Protein AF-A0A7C5DLN9-F1 (afdb_monomer_lite)

Structure (mmCIF, N/CA/C/O backbone):
data_AF-A0A7C5DLN9-F1
#
_entry.id   AF-A0A7C5DLN9-F1
#
loop_
_atom_site.group_PDB
_atom_site.id
_atom_site.type_symbol
_atom_site.label_atom_id
_atom_site.label_alt_id
_atom_site.label_comp_id
_atom_site.label_asym_id
_atom_site.label_entity_id
_atom_site.label_seq_id
_atom_site.pdbx_PDB_ins_code
_atom_site.Cartn_x
_atom_site.Cartn_y
_atom_site.Cartn_z
_atom_site.occupancy
_atom_site.B_iso_or_equiv
_atom_site.auth_seq_id
_atom_site.auth_comp_id
_atom_site.auth_asym_id
_atom_site.auth_atom_id
_atom_site.pdbx_PDB_model_num
ATOM 1 N N . MET A 1 1 ? 20.215 10.801 -18.720 1.00 33.72 1 MET A N 1
ATOM 2 C CA . MET A 1 1 ? 20.551 9.620 -17.906 1.00 33.72 1 MET A CA 1
ATOM 3 C C . MET A 1 1 ? 19.222 9.221 -17.302 1.00 33.72 1 MET A C 1
ATOM 5 O O . MET A 1 1 ? 18.767 9.939 -16.425 1.00 33.72 1 MET A O 1
ATOM 9 N N . ASN A 1 2 ? 18.517 8.255 -17.901 1.00 45.00 2 ASN A N 1
ATOM 10 C CA . ASN A 1 2 ? 17.306 7.727 -17.269 1.00 45.00 2 ASN A CA 1
ATOM 11 C C . ASN A 1 2 ? 17.794 6.948 -16.057 1.00 45.00 2 ASN A C 1
ATOM 13 O O . ASN A 1 2 ? 18.618 6.052 -16.210 1.00 45.00 2 ASN A O 1
ATOM 17 N N . ILE A 1 3 ? 17.417 7.422 -14.872 1.00 54.06 3 ILE A N 1
ATOM 18 C CA . ILE A 1 3 ? 17.928 6.918 -13.593 1.00 54.06 3 ILE A CA 1
ATOM 19 C C . ILE A 1 3 ? 17.259 5.575 -13.244 1.00 54.06 3 ILE A C 1
ATOM 21 O O . ILE A 1 3 ? 17.829 4.832 -12.459 1.00 54.06 3 ILE A O 1
ATOM 25 N N . PHE A 1 4 ? 16.134 5.239 -13.891 1.00 58.00 4 PHE A N 1
ATOM 26 C CA . PHE A 1 4 ? 15.404 3.982 -13.713 1.00 58.00 4 PHE A CA 1
ATOM 27 C C . PHE A 1 4 ? 15.034 3.347 -15.052 1.00 58.00 4 PHE A C 1
ATOM 29 O O . PHE A 1 4 ? 14.637 4.049 -15.991 1.00 58.00 4 PHE A O 1
ATOM 36 N N . ASP A 1 5 ? 15.139 2.025 -15.118 1.00 74.62 5 ASP A N 1
ATOM 37 C CA . ASP A 1 5 ? 14.473 1.200 -16.116 1.00 74.62 5 ASP A CA 1
ATOM 38 C C . ASP A 1 5 ? 12.978 1.074 -15.781 1.00 74.62 5 ASP A C 1
ATOM 40 O O . ASP A 1 5 ? 12.567 1.071 -14.619 1.00 74.62 5 ASP A O 1
ATOM 44 N N . VAL A 1 6 ? 12.130 0.954 -16.803 1.00 77.06 6 VAL A N 1
ATOM 45 C CA . VAL A 1 6 ? 10.677 0.786 -16.614 1.00 77.06 6 VAL A CA 1
ATOM 46 C C . VAL A 1 6 ? 10.372 -0.481 -15.802 1.00 77.06 6 VAL A C 1
ATOM 48 O O . VAL A 1 6 ? 9.406 -0.516 -15.038 1.00 77.06 6 VAL A O 1
ATOM 51 N N . THR A 1 7 ? 11.223 -1.501 -15.915 1.00 81.44 7 THR A N 1
ATOM 52 C CA . THR A 1 7 ? 11.116 -2.747 -15.154 1.00 81.44 7 THR A CA 1
ATOM 53 C C . THR A 1 7 ? 11.343 -2.522 -13.661 1.00 81.44 7 THR A C 1
ATOM 55 O O . THR A 1 7 ? 10.581 -3.051 -12.854 1.00 81.44 7 THR A O 1
ATOM 58 N N . GLU A 1 8 ? 12.324 -1.692 -13.287 1.00 77.56 8 GLU A N 1
ATOM 59 C CA . GLU A 1 8 ? 12.590 -1.310 -11.890 1.00 77.56 8 GLU A CA 1
ATOM 60 C C . GLU A 1 8 ? 11.370 -0.618 -11.280 1.00 77.56 8 GLU A C 1
ATOM 62 O O . GLU A 1 8 ? 10.898 -0.992 -10.208 1.00 77.56 8 GLU A O 1
ATOM 67 N N . ILE A 1 9 ? 10.801 0.345 -12.011 1.00 81.94 9 ILE A N 1
ATOM 68 C CA . ILE A 1 9 ? 9.623 1.110 -11.584 1.00 81.94 9 ILE A CA 1
ATOM 69 C C . ILE A 1 9 ? 8.437 0.188 -11.292 1.00 81.94 9 ILE A C 1
ATOM 71 O O . ILE A 1 9 ? 7.758 0.338 -10.277 1.00 81.94 9 ILE A O 1
ATOM 75 N N . TYR A 1 10 ? 8.167 -0.784 -12.161 1.00 86.94 10 TYR A N 1
ATOM 76 C CA . TYR A 1 10 ? 7.057 -1.701 -11.924 1.00 86.94 10 TYR A CA 1
ATOM 77 C C . TYR A 1 10 ? 7.363 -2.745 -10.844 1.00 86.94 10 TYR A C 1
ATOM 79 O O . TYR A 1 10 ? 6.445 -3.149 -10.134 1.00 86.94 10 TYR A O 1
ATOM 87 N N . GLN A 1 11 ? 8.621 -3.157 -10.664 1.00 85.06 11 GLN A N 1
ATOM 88 C CA . GLN A 1 11 ? 9.018 -4.018 -9.542 1.00 85.06 11 GLN A CA 1
ATOM 89 C C . GLN A 1 11 ? 8.807 -3.312 -8.197 1.00 85.06 11 GLN A C 1
ATOM 91 O O . GLN A 1 11 ? 8.255 -3.910 -7.275 1.00 85.06 11 GLN A O 1
ATOM 96 N N . PHE A 1 12 ? 9.146 -2.024 -8.107 1.00 82.94 12 PHE A N 1
ATOM 97 C CA . PHE A 1 12 ? 8.823 -1.198 -6.943 1.00 82.94 12 PHE A CA 1
ATOM 98 C C . PHE A 1 12 ? 7.326 -1.083 -6.706 1.00 82.94 12 PHE A C 1
ATOM 100 O O . PHE A 1 12 ? 6.877 -1.249 -5.576 1.00 82.94 12 PHE A O 1
ATOM 107 N N . ALA A 1 13 ? 6.553 -0.840 -7.764 1.00 88.06 13 ALA A N 1
ATOM 108 C CA . ALA A 1 13 ? 5.106 -0.754 -7.655 1.00 88.06 13 ALA A CA 1
ATOM 109 C C . ALA A 1 13 ? 4.504 -2.044 -7.075 1.00 88.06 13 ALA A C 1
ATOM 111 O O . ALA A 1 13 ? 3.704 -1.962 -6.154 1.00 88.06 13 ALA A O 1
ATOM 112 N N . VAL A 1 14 ? 4.949 -3.224 -7.526 1.00 89.94 14 VAL A N 1
ATOM 113 C CA . VAL A 1 14 ? 4.532 -4.510 -6.934 1.00 89.94 14 VAL A CA 1
ATOM 114 C C . VAL A 1 14 ? 4.862 -4.575 -5.441 1.00 89.94 14 VAL A C 1
ATOM 116 O O . VAL A 1 14 ? 4.004 -4.954 -4.650 1.00 89.94 14 VAL A O 1
ATOM 119 N N . GLN A 1 15 ? 6.075 -4.184 -5.040 1.00 86.06 15 GLN A N 1
ATOM 120 C CA . GLN A 1 15 ? 6.477 -4.255 -3.633 1.00 86.06 15 GLN A CA 1
ATOM 121 C C . GLN A 1 15 ? 5.669 -3.305 -2.736 1.00 86.06 15 GLN A C 1
ATOM 123 O O . GLN A 1 15 ? 5.350 -3.666 -1.602 1.00 86.06 15 GLN A O 1
ATOM 128 N N . ILE A 1 16 ? 5.338 -2.111 -3.237 1.00 86.44 16 ILE A N 1
ATOM 129 C CA . ILE A 1 16 ? 4.505 -1.125 -2.536 1.00 86.44 16 ILE A CA 1
ATOM 130 C C . ILE A 1 16 ? 3.113 -1.706 -2.255 1.00 86.44 16 ILE A C 1
ATOM 132 O O . ILE A 1 16 ? 2.651 -1.631 -1.117 1.00 86.44 16 ILE A O 1
ATOM 136 N N . GLU A 1 17 ? 2.489 -2.338 -3.249 1.00 92.31 17 GLU A N 1
ATOM 137 C CA . GLU A 1 17 ? 1.147 -2.924 -3.116 1.00 92.31 17 GLU A CA 1
ATOM 138 C C . GLU A 1 17 ? 1.151 -4.152 -2.183 1.00 92.31 17 GLU A C 1
ATOM 140 O O . GLU A 1 17 ? 0.307 -4.269 -1.297 1.00 92.31 17 GLU A O 1
ATOM 145 N N . GLU A 1 18 ? 2.158 -5.034 -2.267 1.00 90.94 18 GLU A N 1
ATOM 146 C CA . GLU A 1 18 ? 2.307 -6.151 -1.312 1.00 90.94 18 GLU A CA 1
ATOM 147 C C . GLU A 1 18 ? 2.435 -5.660 0.142 1.00 90.94 18 GLU A C 1
ATOM 149 O O . GLU A 1 18 ? 1.954 -6.288 1.092 1.00 90.94 18 GLU A O 1
ATOM 154 N N . ASN A 1 19 ? 3.132 -4.541 0.333 1.00 86.75 19 ASN A N 1
ATOM 155 C CA . ASN A 1 19 ? 3.317 -3.922 1.638 1.00 86.75 19 ASN A CA 1
ATOM 156 C C . ASN A 1 19 ? 2.021 -3.271 2.142 1.00 86.75 19 ASN A C 1
ATOM 158 O O . ASN A 1 19 ? 1.688 -3.410 3.323 1.00 86.75 19 ASN A O 1
ATOM 162 N N . GLY A 1 20 ? 1.270 -2.616 1.254 1.00 89.12 20 GLY A N 1
ATOM 163 C CA . GLY A 1 20 ? -0.056 -2.082 1.548 1.00 89.12 20 GLY A CA 1
ATOM 164 C C . GLY A 1 20 ? -1.057 -3.173 1.926 1.00 89.12 20 GLY A C 1
ATOM 165 O O . GLY A 1 20 ? -1.765 -3.024 2.925 1.00 89.12 20 GLY A O 1
ATOM 166 N N . GLU A 1 21 ? -1.051 -4.315 1.229 1.00 93.75 21 GLU A N 1
ATOM 167 C CA . GLU A 1 21 ? -1.898 -5.458 1.582 1.00 93.75 21 GLU A CA 1
ATOM 168 C C . GLU A 1 21 ? -1.602 -5.919 3.015 1.00 93.75 21 GLU A C 1
ATOM 170 O O . GLU A 1 21 ? -2.505 -5.972 3.856 1.00 93.75 21 GLU A O 1
ATOM 175 N N . LYS A 1 22 ? -0.332 -6.214 3.327 1.00 90.44 22 LYS A N 1
ATOM 176 C CA . LYS A 1 22 ? 0.083 -6.680 4.664 1.00 90.44 22 LYS A CA 1
ATOM 177 C C . LYS A 1 22 ? -0.342 -5.704 5.757 1.00 90.44 22 LYS A C 1
ATOM 179 O O . LYS A 1 22 ? -0.869 -6.129 6.788 1.00 90.44 22 LYS A O 1
ATOM 184 N N . LEU A 1 23 ? -0.149 -4.408 5.518 1.00 88.25 23 LEU A N 1
ATOM 185 C CA . LEU A 1 23 ? -0.573 -3.345 6.420 1.00 88.25 23 LEU A CA 1
ATOM 186 C C . LEU A 1 23 ? -2.083 -3.409 6.684 1.00 88.25 23 LEU A C 1
ATOM 188 O O . LEU A 1 23 ? -2.508 -3.444 7.840 1.00 88.25 23 LEU A O 1
ATOM 192 N N . TYR A 1 24 ? -2.905 -3.432 5.635 1.00 93.50 24 TYR A N 1
ATOM 193 C CA . TYR A 1 24 ? -4.356 -3.416 5.795 1.00 93.50 24 TYR A CA 1
ATOM 194 C C . TYR A 1 24 ? -4.894 -4.702 6.417 1.00 93.50 24 TYR A C 1
ATOM 196 O O . TYR A 1 2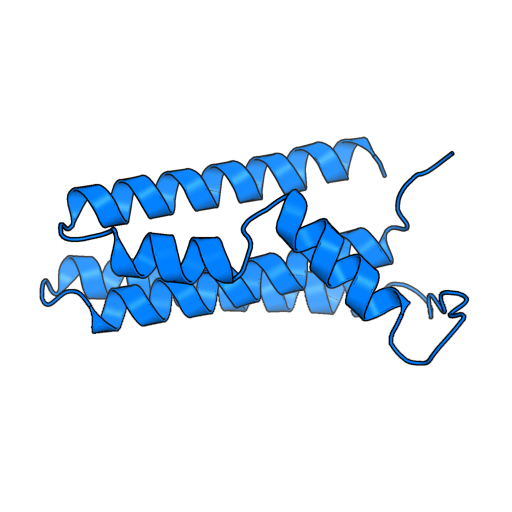4 ? -5.768 -4.632 7.284 1.00 93.50 24 TYR A O 1
ATOM 204 N N . ARG A 1 25 ? -4.310 -5.864 6.102 1.00 94.69 25 ARG A N 1
ATOM 205 C CA . ARG A 1 25 ? -4.612 -7.124 6.803 1.00 94.69 25 ARG A CA 1
ATOM 206 C C . ARG A 1 25 ? -4.298 -7.029 8.296 1.00 94.69 25 ARG A C 1
ATOM 208 O O . ARG A 1 25 ? -5.118 -7.442 9.112 1.00 94.69 25 ARG A O 1
ATOM 215 N N . ALA A 1 26 ? -3.166 -6.433 8.673 1.00 91.12 26 ALA A N 1
ATOM 216 C CA . ALA A 1 26 ? -2.834 -6.221 10.080 1.00 91.12 26 ALA A CA 1
ATOM 217 C C . ALA A 1 26 ? -3.828 -5.275 10.781 1.00 91.12 26 ALA A C 1
ATOM 219 O O . ALA A 1 26 ? -4.198 -5.511 11.932 1.00 91.12 26 ALA A O 1
ATOM 220 N N . MET A 1 27 ? -4.316 -4.238 10.091 1.00 90.50 27 MET A N 1
ATOM 221 C CA . MET A 1 27 ? -5.337 -3.331 10.634 1.00 90.50 27 MET A CA 1
ATOM 222 C C . MET A 1 27 ? -6.699 -4.016 10.819 1.00 90.50 27 MET A C 1
ATOM 224 O O . MET A 1 27 ? -7.380 -3.741 11.809 1.00 90.50 27 MET A O 1
ATOM 228 N N . VAL A 1 28 ? -7.081 -4.944 9.932 1.00 94.50 28 VAL A N 1
ATOM 229 C CA . VAL A 1 28 ? -8.279 -5.783 10.123 1.00 94.50 28 VAL A CA 1
ATOM 230 C C . VAL A 1 28 ? -8.176 -6.583 11.418 1.00 94.50 28 VAL A C 1
ATOM 232 O O . VAL A 1 28 ? -9.130 -6.610 12.186 1.00 94.50 28 VAL A O 1
ATOM 235 N N . GLU A 1 29 ? -7.028 -7.191 11.710 1.00 92.94 29 GLU A N 1
ATOM 236 C CA . GLU A 1 29 ? -6.851 -7.965 12.948 1.00 92.94 29 GLU A CA 1
ATOM 237 C C . GLU A 1 29 ? -6.793 -7.080 14.204 1.00 92.94 29 GLU A C 1
ATOM 239 O O . GLU A 1 29 ? -7.159 -7.516 15.296 1.00 92.94 29 GLU A O 1
ATOM 244 N N . LYS A 1 30 ? -6.359 -5.824 14.061 1.00 90.69 30 LYS A N 1
ATOM 245 C CA . LYS A 1 30 ? -6.138 -4.905 15.182 1.00 90.69 30 LYS A CA 1
ATOM 246 C C . LYS A 1 30 ? -7.408 -4.247 15.730 1.00 90.69 30 LYS A C 1
ATOM 248 O O . LYS A 1 30 ? -7.464 -3.951 16.924 1.00 90.69 30 LYS A O 1
ATOM 253 N N . PHE A 1 31 ? -8.405 -3.978 14.891 1.00 90.00 31 PHE A N 1
ATOM 254 C CA . PHE A 1 31 ? -9.610 -3.238 15.286 1.00 90.00 31 PHE A CA 1
ATOM 255 C C . PHE A 1 31 ? -10.838 -4.138 15.408 1.00 90.00 31 PHE A C 1
ATOM 257 O O . PHE A 1 31 ? -11.056 -5.018 14.589 1.00 90.00 31 PHE A O 1
ATOM 264 N N . ASP A 1 32 ? -11.702 -3.894 16.396 1.00 90.69 32 ASP A N 1
ATOM 265 C CA . ASP A 1 32 ? -12.938 -4.674 16.582 1.00 90.69 32 ASP A CA 1
ATOM 266 C C . ASP A 1 32 ? -14.180 -4.063 15.930 1.00 90.69 32 ASP A C 1
ATOM 268 O O . ASP A 1 32 ? -15.188 -4.754 15.773 1.00 90.69 32 ASP A O 1
ATOM 272 N N . ASP A 1 33 ? -14.120 -2.791 15.527 1.00 91.62 33 ASP A N 1
ATOM 273 C CA . ASP A 1 33 ? -15.243 -2.133 14.862 1.00 91.62 33 ASP A CA 1
ATOM 274 C C . ASP A 1 33 ? -15.520 -2.799 13.495 1.00 91.62 33 ASP A C 1
ATOM 276 O O . ASP A 1 33 ? -14.643 -2.798 12.623 1.00 91.62 33 ASP A O 1
ATOM 280 N N . PRO A 1 34 ? -16.731 -3.350 13.268 1.00 93.88 34 PRO A N 1
ATOM 281 C CA . PRO A 1 34 ? -17.055 -4.052 12.030 1.00 93.88 34 PRO A CA 1
ATOM 282 C C . PRO A 1 34 ? -16.906 -3.203 10.765 1.00 93.88 34 PRO A C 1
ATOM 284 O O . PRO A 1 34 ? -16.513 -3.734 9.732 1.00 93.88 34 PRO A O 1
ATOM 287 N N . LYS A 1 35 ? -17.189 -1.895 10.831 1.00 93.31 35 LYS A N 1
ATOM 288 C CA . LYS A 1 35 ? -17.066 -0.999 9.670 1.00 93.31 35 LYS A CA 1
ATOM 289 C C . LYS A 1 35 ? -15.609 -0.737 9.321 1.00 93.31 35 LYS A C 1
ATOM 291 O O . LYS A 1 35 ? -15.264 -0.615 8.152 1.00 93.31 35 LYS A O 1
ATOM 296 N N . VAL A 1 36 ? -14.758 -0.647 10.339 1.00 91.69 36 VAL A N 1
ATOM 297 C CA . VAL A 1 36 ? -13.314 -0.449 10.167 1.00 91.69 36 VAL A CA 1
ATOM 298 C C . VAL A 1 36 ? -12.679 -1.704 9.576 1.00 91.69 36 VAL A C 1
ATOM 300 O O . VAL A 1 36 ? -11.907 -1.611 8.626 1.00 91.69 36 VAL A O 1
ATOM 303 N N . LYS A 1 37 ? -13.074 -2.882 10.074 1.00 95.56 37 LYS A N 1
ATOM 304 C CA . LYS A 1 37 ? -12.685 -4.178 9.502 1.00 95.56 37 LYS A CA 1
ATOM 305 C C . LYS A 1 37 ? -13.134 -4.328 8.049 1.00 95.56 37 LYS A C 1
ATOM 307 O O . LYS A 1 37 ? -12.346 -4.769 7.222 1.00 95.56 37 LYS A O 1
ATOM 312 N N . GLU A 1 38 ? -14.369 -3.944 7.730 1.00 97.00 38 GLU A N 1
ATOM 313 C CA . GLU A 1 38 ? -14.883 -3.964 6.355 1.00 97.00 38 GLU A CA 1
ATOM 314 C C . GLU A 1 38 ? -14.067 -3.048 5.434 1.00 97.00 38 GLU A C 1
ATOM 316 O O . GLU A 1 38 ? -13.653 -3.482 4.363 1.00 97.00 38 GLU A O 1
ATOM 321 N N . LEU A 1 39 ? -13.773 -1.818 5.870 1.00 96.00 39 LEU A N 1
ATOM 322 C CA . LEU A 1 39 ? -12.981 -0.865 5.094 1.00 96.00 39 LEU A CA 1
ATOM 323 C C . LEU A 1 39 ? -11.556 -1.368 4.833 1.00 96.00 39 LEU A C 1
ATOM 325 O O . LEU A 1 39 ? -11.130 -1.391 3.684 1.00 96.00 39 LEU A O 1
ATOM 329 N N . PHE A 1 40 ? -10.815 -1.770 5.868 1.00 96.06 40 PHE A N 1
ATOM 330 C CA . PHE A 1 40 ? -9.445 -2.256 5.676 1.00 96.06 40 PHE A CA 1
ATOM 331 C C . PHE A 1 40 ? -9.402 -3.599 4.946 1.00 96.06 40 PHE A C 1
ATOM 333 O O . PHE A 1 40 ? -8.475 -3.845 4.183 1.00 96.06 40 PHE A O 1
ATOM 340 N N . GLY A 1 41 ? -10.425 -4.440 5.115 1.00 97.81 41 GLY A N 1
ATOM 341 C CA . GLY A 1 41 ? -10.593 -5.644 4.312 1.00 97.81 41 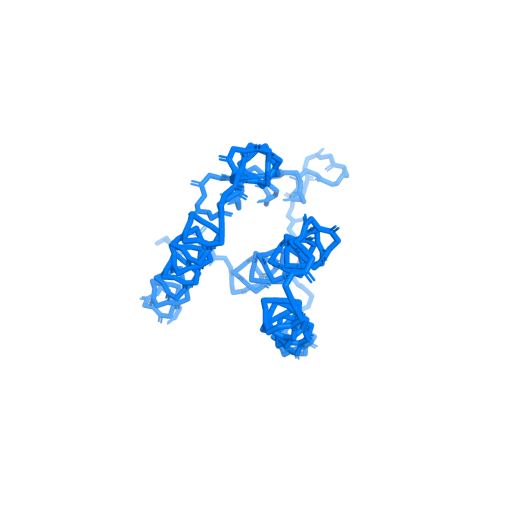GLY A CA 1
ATOM 342 C C . GLY A 1 41 ? -10.753 -5.308 2.833 1.00 97.81 41 GLY A C 1
ATOM 343 O O . GLY A 1 41 ? -10.051 -5.880 2.012 1.00 97.81 41 GLY A O 1
ATOM 344 N N . PHE A 1 42 ? -11.616 -4.343 2.505 1.00 98.06 42 PHE A N 1
ATOM 345 C CA . PHE A 1 42 ? -11.784 -3.848 1.139 1.00 98.06 42 PHE A CA 1
ATOM 346 C C . PHE A 1 42 ? -10.482 -3.272 0.569 1.00 98.06 42 PHE A C 1
ATOM 348 O O . PHE A 1 42 ? -10.086 -3.667 -0.521 1.00 98.06 42 PHE A O 1
ATOM 355 N N . LEU A 1 43 ? -9.790 -2.402 1.313 1.00 96.62 43 LEU A N 1
ATOM 356 C CA . LEU A 1 43 ? -8.523 -1.816 0.863 1.00 96.62 43 LEU A CA 1
ATOM 357 C C . LEU A 1 43 ? -7.459 -2.889 0.605 1.00 96.62 43 LEU A C 1
ATOM 359 O O . LEU A 1 43 ? -6.803 -2.840 -0.423 1.00 96.62 43 LEU A O 1
ATOM 363 N N . ALA A 1 44 ? -7.341 -3.906 1.465 1.00 96.69 44 ALA A N 1
ATOM 364 C CA . ALA A 1 44 ? -6.417 -5.016 1.232 1.00 96.69 44 ALA A CA 1
ATOM 365 C C . ALA A 1 44 ? -6.705 -5.771 -0.080 1.00 96.69 44 ALA A C 1
ATOM 367 O O . ALA A 1 44 ? -5.773 -6.172 -0.768 1.00 96.69 44 ALA A O 1
ATOM 368 N N . GLU A 1 45 ? -7.977 -5.971 -0.445 1.00 98.38 45 GLU A N 1
ATOM 369 C CA . GLU A 1 45 ? -8.320 -6.604 -1.728 1.00 98.38 45 GLU A CA 1
ATOM 370 C C . GLU A 1 45 ? -7.976 -5.711 -2.933 1.00 98.38 45 GLU A C 1
ATOM 372 O O . GLU A 1 45 ? -7.583 -6.231 -3.980 1.00 98.38 45 GLU A O 1
ATOM 377 N N . GLU A 1 46 ? -8.095 -4.386 -2.800 1.00 97.88 46 GLU A N 1
ATOM 378 C CA . GLU A 1 46 ? -7.701 -3.450 -3.862 1.00 97.88 46 GLU A CA 1
ATOM 379 C C . GLU A 1 46 ? -6.183 -3.492 -4.106 1.00 97.88 46 GLU A C 1
ATOM 381 O O . GLU A 1 46 ? -5.766 -3.559 -5.261 1.00 97.88 46 GLU A O 1
ATOM 386 N N . GLU A 1 47 ? -5.359 -3.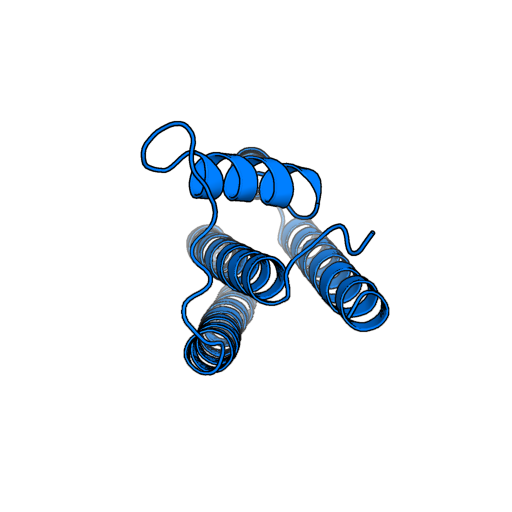578 -3.054 1.00 95.94 47 GLU A N 1
ATOM 387 C CA . GLU A 1 47 ? -3.898 -3.740 -3.188 1.00 95.94 47 GLU A CA 1
ATOM 388 C C . GLU A 1 47 ? -3.534 -5.023 -3.953 1.00 95.94 47 GLU A C 1
ATOM 390 O O . GLU A 1 47 ? -2.698 -5.005 -4.855 1.00 95.94 47 GLU A O 1
ATOM 395 N N . VAL A 1 48 ? -4.223 -6.141 -3.682 1.00 97.88 48 VAL A N 1
ATOM 396 C CA . VAL A 1 48 ? -4.041 -7.397 -4.439 1.00 97.88 48 VAL A CA 1
ATOM 397 C C . VAL A 1 48 ? -4.401 -7.206 -5.917 1.00 97.88 48 VAL A C 1
ATOM 399 O O . VAL A 1 48 ? -3.756 -7.765 -6.815 1.00 97.88 48 VAL A O 1
ATOM 402 N N . HIS A 1 49 ? -5.442 -6.419 -6.208 1.00 97.81 49 HIS A N 1
ATOM 403 C CA . HIS A 1 49 ? -5.796 -6.093 -7.585 1.00 97.81 49 HIS A CA 1
ATOM 404 C C . HIS A 1 49 ? -4.704 -5.259 -8.267 1.00 97.81 49 HIS A C 1
ATOM 406 O O . HIS A 1 49 ? -4.312 -5.584 -9.393 1.00 97.81 49 HIS A O 1
ATOM 412 N N . HIS A 1 50 ? -4.190 -4.229 -7.597 1.00 95.69 50 HIS A N 1
ATOM 413 C CA . HIS A 1 50 ? -3.116 -3.387 -8.115 1.00 95.69 50 HIS A CA 1
ATOM 414 C C . HIS A 1 50 ? -1.817 -4.170 -8.337 1.00 95.69 50 HIS A C 1
ATOM 416 O O . HIS A 1 50 ? -1.238 -4.096 -9.423 1.00 95.69 50 HIS A O 1
ATOM 422 N N . GLU A 1 51 ? -1.399 -4.989 -7.367 1.00 95.25 51 GLU A N 1
ATOM 423 C CA . GLU A 1 51 ? -0.237 -5.876 -7.468 1.00 95.25 51 GLU A CA 1
ATOM 424 C C . GLU A 1 51 ? -0.325 -6.723 -8.743 1.00 95.25 51 GLU A C 1
ATOM 426 O O . GLU A 1 51 ? 0.607 -6.773 -9.552 1.00 95.25 51 GLU A O 1
ATOM 431 N N . LYS A 1 52 ? -1.488 -7.342 -8.975 1.00 96.44 52 LYS A N 1
ATOM 432 C CA . LYS A 1 52 ? -1.737 -8.136 -10.178 1.00 96.44 52 LYS A CA 1
ATOM 433 C C . LYS A 1 52 ? -1.594 -7.304 -11.453 1.00 96.44 52 LYS A C 1
ATOM 435 O O . LYS A 1 52 ? -0.975 -7.776 -12.407 1.00 96.44 52 LYS A O 1
ATOM 440 N N . VAL A 1 53 ? -2.141 -6.089 -11.483 1.00 95.19 53 VAL A N 1
ATOM 441 C CA . VAL A 1 53 ? -2.014 -5.181 -12.633 1.00 95.19 53 VAL A CA 1
ATOM 442 C C . VAL A 1 53 ? -0.542 -4.872 -12.919 1.00 95.19 53 VAL A C 1
ATOM 444 O O . VAL A 1 53 ? -0.111 -5.003 -14.068 1.00 95.19 53 VAL A O 1
ATOM 447 N N . PHE A 1 54 ? 0.257 -4.543 -11.903 1.00 92.19 54 PHE A N 1
ATOM 448 C CA . PHE A 1 54 ? 1.685 -4.271 -12.087 1.00 92.19 54 PHE A CA 1
ATOM 449 C C . PHE A 1 54 ? 2.474 -5.512 -12.514 1.00 92.19 54 PHE A C 1
ATOM 451 O O . PHE A 1 54 ? 3.318 -5.416 -13.406 1.00 92.19 54 PHE A O 1
ATOM 458 N N . ARG A 1 55 ? 2.161 -6.702 -11.985 1.00 92.06 55 ARG A N 1
ATOM 459 C CA . ARG A 1 55 ? 2.763 -7.961 -12.460 1.00 92.06 55 ARG A CA 1
ATOM 460 C C . ARG A 1 55 ? 2.426 -8.261 -13.919 1.00 92.06 55 ARG A C 1
ATOM 462 O O . ARG A 1 55 ? 3.292 -8.705 -14.670 1.00 92.06 55 ARG A O 1
ATOM 469 N N . GLU A 1 56 ? 1.191 -8.004 -14.344 1.00 92.75 56 GLU A N 1
ATOM 470 C CA . GLU A 1 56 ? 0.789 -8.144 -15.747 1.00 92.75 56 GLU A CA 1
ATOM 471 C C . GLU A 1 56 ? 1.486 -7.125 -16.660 1.00 92.75 56 GLU A C 1
ATOM 473 O O . GLU A 1 56 ? 1.728 -7.420 -17.833 1.00 92.75 56 GLU A O 1
ATOM 478 N N . MET A 1 57 ? 1.805 -5.930 -16.154 1.00 89.31 57 MET A N 1
ATOM 479 C CA . MET A 1 57 ? 2.615 -4.941 -16.871 1.00 89.31 57 MET A CA 1
ATOM 480 C C . MET A 1 57 ? 4.080 -5.380 -16.967 1.00 89.31 57 MET A C 1
ATOM 482 O O . MET A 1 57 ? 4.636 -5.341 -18.063 1.00 89.31 57 MET A O 1
ATOM 486 N N . LEU A 1 58 ? 4.670 -5.876 -15.874 1.00 86.81 58 LEU A N 1
ATOM 487 C CA . LEU A 1 58 ? 6.025 -6.442 -15.850 1.00 86.81 58 LEU A CA 1
ATOM 488 C C . LEU A 1 58 ? 6.193 -7.579 -16.850 1.00 86.81 58 LEU A C 1
ATOM 490 O O . LEU A 1 58 ? 7.152 -7.586 -17.609 1.00 86.81 58 LEU A O 1
ATOM 494 N N . ALA A 1 59 ? 5.233 -8.504 -16.907 1.00 86.31 59 ALA A N 1
ATOM 495 C CA . ALA A 1 59 ? 5.287 -9.650 -17.813 1.00 86.31 59 ALA A CA 1
ATOM 496 C C . ALA A 1 59 ? 5.294 -9.269 -19.309 1.00 86.31 59 ALA A C 1
ATOM 498 O O . ALA A 1 59 ? 5.556 -10.123 -20.156 1.00 86.31 59 ALA A O 1
ATOM 499 N N . LYS A 1 60 ? 4.960 -8.016 -19.652 1.00 85.75 60 LYS A N 1
ATOM 500 C CA . LYS A 1 60 ? 4.998 -7.491 -21.027 1.00 85.75 60 LYS A CA 1
ATOM 501 C C . LYS A 1 60 ? 6.326 -6.816 -21.374 1.00 85.75 60 LYS A C 1
ATOM 503 O O . LYS A 1 60 ? 6.538 -6.524 -22.550 1.00 85.75 60 LYS A O 1
ATOM 508 N N . LEU A 1 61 ? 7.172 -6.533 -20.387 1.00 79.31 61 LEU A N 1
ATOM 509 C CA . LEU A 1 61 ? 8.515 -6.009 -20.604 1.00 79.31 61 LEU A CA 1
ATOM 510 C C . LEU A 1 61 ? 9.447 -7.193 -20.921 1.00 79.31 61 LEU A C 1
ATOM 512 O O . LEU A 1 61 ? 9.346 -8.245 -20.293 1.00 79.31 61 LEU A O 1
ATOM 516 N N . GLU A 1 62 ? 10.291 -7.064 -21.953 1.00 60.69 62 GLU A N 1
ATOM 517 C CA . GLU A 1 62 ? 11.302 -8.083 -22.293 1.00 60.69 62 GLU A CA 1
ATOM 518 C C . GLU A 1 62 ? 12.299 -8.272 -21.134 1.00 60.69 62 GLU A C 1
ATOM 520 O O . GLU A 1 62 ? 12.441 -7.367 -20.316 1.00 60.69 62 GLU A O 1
ATOM 525 N N . ASP A 1 63 ? 12.985 -9.427 -21.079 1.00 60.75 63 ASP A N 1
ATOM 526 C CA . ASP A 1 63 ? 13.943 -9.812 -20.023 1.00 60.75 63 ASP A CA 1
ATOM 527 C C . ASP A 1 63 ? 14.966 -8.697 -19.732 1.00 60.75 63 ASP A C 1
ATOM 529 O O . ASP A 1 63 ? 16.044 -8.617 -20.331 1.00 60.75 63 ASP A O 1
ATOM 533 N N . TYR A 1 64 ? 14.636 -7.836 -18.772 1.00 60.62 64 TYR A N 1
ATOM 534 C CA . TYR A 1 64 ? 15.578 -6.916 -18.169 1.00 60.62 64 TYR A CA 1
ATOM 535 C C . TYR A 1 64 ? 16.486 -7.739 -17.263 1.00 60.62 64 TYR A C 1
ATOM 537 O O . TYR A 1 64 ? 16.069 -8.232 -16.215 1.00 60.62 64 TYR A O 1
ATOM 545 N N . ASN A 1 65 ? 17.727 -7.931 -17.706 1.00 61.06 65 ASN A N 1
ATOM 546 C CA . ASN A 1 65 ? 18.734 -8.661 -16.953 1.00 61.06 65 ASN A CA 1
ATOM 547 C C . ASN A 1 65 ? 19.770 -7.660 -16.419 1.00 61.06 65 ASN A C 1
ATOM 549 O O . ASN A 1 65 ? 20.713 -7.316 -17.146 1.00 61.06 65 ASN A O 1
ATOM 553 N N . PRO A 1 66 ? 19.589 -7.144 -15.191 1.00 63.31 66 PRO A N 1
ATOM 554 C CA . PRO A 1 66 ? 20.536 -6.216 -14.597 1.00 63.31 66 PRO A CA 1
ATOM 555 C C . PRO A 1 66 ? 21.893 -6.903 -14.440 1.00 63.31 66 PRO A C 1
ATOM 557 O O . PRO A 1 66 ? 21.984 -8.093 -14.131 1.00 63.31 66 PRO A O 1
ATOM 560 N N . GLN A 1 67 ? 22.976 -6.162 -14.679 1.00 63.78 67 GLN A N 1
ATOM 561 C CA . GLN A 1 67 ? 24.304 -6.666 -14.344 1.00 63.78 67 GLN A CA 1
ATOM 562 C C . GLN A 1 67 ? 24.472 -6.645 -12.828 1.00 63.78 67 GLN A C 1
ATOM 564 O O . GLN A 1 67 ? 24.609 -5.577 -12.240 1.00 63.78 67 GLN A O 1
ATOM 569 N N . GLU A 1 68 ? 24.491 -7.828 -12.224 1.00 69.81 68 GLU A N 1
ATOM 570 C CA . GLU A 1 68 ? 24.780 -8.005 -10.805 1.00 69.81 68 GLU A CA 1
ATOM 571 C C . GLU A 1 68 ? 26.256 -8.368 -10.574 1.00 69.81 68 GLU A C 1
ATOM 573 O O . GLU A 1 68 ? 26.853 -9.172 -11.296 1.00 69.81 68 GLU A O 1
ATOM 578 N N . SER A 1 69 ? 26.839 -7.805 -9.521 1.00 73.56 69 SER A N 1
ATOM 579 C CA . SER A 1 69 ? 28.161 -8.136 -8.981 1.00 73.56 69 SER A CA 1
ATOM 580 C C . SER A 1 69 ? 28.106 -9.361 -8.062 1.00 73.56 69 SER A C 1
ATOM 582 O O . SER A 1 69 ? 29.110 -10.060 -7.902 1.00 73.56 69 SER A O 1
ATOM 584 N N . TYR A 1 70 ? 26.942 -9.634 -7.465 1.00 70.94 70 TYR A N 1
ATOM 585 C CA . TYR A 1 70 ? 26.630 -10.841 -6.698 1.00 70.94 70 TYR A CA 1
ATOM 586 C C . TYR A 1 70 ? 25.142 -11.208 -6.844 1.00 70.94 70 TYR A C 1
ATOM 588 O O . TYR A 1 70 ? 24.331 -10.311 -7.054 1.00 70.94 70 TYR A O 1
ATOM 596 N N . PRO A 1 71 ? 24.760 -12.497 -6.727 1.00 68.19 71 PRO A N 1
ATOM 597 C CA . PRO A 1 71 ? 23.371 -12.917 -6.915 1.00 68.19 71 PRO A CA 1
ATOM 598 C C . PRO A 1 71 ? 22.417 -12.186 -5.967 1.00 68.19 71 PRO A C 1
ATOM 600 O O . PRO A 1 71 ? 22.581 -12.293 -4.751 1.00 68.19 71 PRO A O 1
ATOM 603 N N . GLY A 1 72 ? 21.423 -11.492 -6.522 1.00 69.56 72 GLY A N 1
ATOM 604 C CA . GLY A 1 72 ? 20.419 -10.751 -5.756 1.00 69.56 72 GLY A CA 1
ATOM 605 C C . GLY A 1 72 ? 20.804 -9.314 -5.394 1.00 69.56 72 GLY A C 1
ATOM 606 O O . GLY A 1 72 ? 19.991 -8.634 -4.778 1.00 69.56 72 GLY A O 1
ATOM 607 N N . GLU A 1 73 ? 21.984 -8.821 -5.799 1.00 73.44 73 GLU A N 1
ATOM 608 C CA . GLU A 1 73 ? 22.412 -7.428 -5.567 1.00 73.44 73 GLU A CA 1
ATOM 609 C C . GLU A 1 73 ? 21.381 -6.418 -6.056 1.00 73.44 73 GLU A C 1
ATOM 611 O O . GLU A 1 73 ? 21.113 -5.414 -5.396 1.00 73.44 7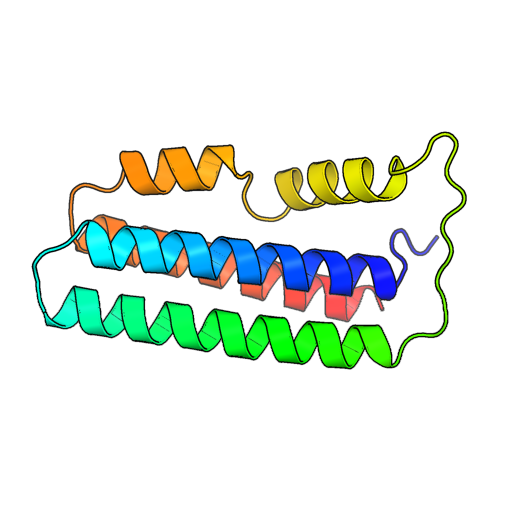3 GLU A O 1
ATOM 616 N N . TYR A 1 74 ? 20.811 -6.677 -7.228 1.00 65.00 74 TYR A N 1
ATOM 617 C CA . TYR A 1 74 ? 19.844 -5.773 -7.809 1.00 65.00 74 TYR A CA 1
ATOM 618 C C . TYR A 1 74 ? 18.543 -5.792 -7.006 1.00 65.00 74 TYR A C 1
ATOM 620 O O . TYR A 1 74 ? 17.991 -4.736 -6.725 1.00 65.00 74 TYR A O 1
ATOM 628 N N . PHE A 1 75 ? 18.099 -6.963 -6.543 1.00 64.62 75 PHE A N 1
ATOM 629 C CA . PHE A 1 75 ? 16.929 -7.063 -5.671 1.00 64.62 75 PHE A CA 1
ATOM 630 C C . PHE A 1 75 ? 17.154 -6.363 -4.321 1.00 64.62 75 PHE A C 1
ATOM 632 O O . PHE A 1 75 ? 16.266 -5.654 -3.855 1.00 64.62 75 PHE A O 1
ATOM 639 N N . ASP A 1 76 ? 18.346 -6.482 -3.731 1.00 68.69 76 ASP A N 1
ATOM 640 C CA . ASP A 1 76 ? 18.716 -5.784 -2.492 1.00 68.69 76 ASP A CA 1
ATOM 641 C C . ASP A 1 76 ? 18.776 -4.258 -2.689 1.00 68.69 76 ASP A C 1
ATOM 643 O O . ASP A 1 76 ? 18.307 -3.497 -1.839 1.00 68.69 76 ASP A O 1
ATOM 647 N N . TYR A 1 77 ? 19.308 -3.792 -3.826 1.00 67.19 77 TYR A N 1
ATOM 648 C CA . TYR A 1 77 ? 19.272 -2.379 -4.219 1.00 67.19 77 TYR A CA 1
ATOM 649 C C . TYR A 1 77 ? 17.837 -1.880 -4.369 1.00 67.19 77 TYR A C 1
ATOM 651 O O . TYR A 1 77 ? 17.502 -0.821 -3.831 1.00 67.19 77 TYR A O 1
ATOM 659 N N . LEU A 1 78 ? 16.993 -2.644 -5.068 1.00 62.47 78 LEU A N 1
ATOM 660 C CA . LEU A 1 78 ? 15.593 -2.298 -5.228 1.00 62.47 78 LEU A CA 1
ATOM 661 C C . LEU A 1 78 ? 14.914 -2.199 -3.861 1.00 62.47 78 LEU A C 1
ATOM 663 O O . LEU A 1 78 ? 14.304 -1.182 -3.538 1.00 62.47 78 LEU A O 1
ATOM 667 N N . HIS A 1 79 ? 15.076 -3.214 -3.022 1.00 62.47 79 HIS A N 1
ATOM 668 C CA . HIS A 1 79 ? 14.512 -3.213 -1.683 1.00 62.47 79 HIS A CA 1
ATOM 669 C C . HIS A 1 79 ? 14.929 -1.949 -0.913 1.00 62.47 79 HIS A C 1
ATOM 671 O O . HIS A 1 79 ? 14.071 -1.200 -0.457 1.00 62.47 79 HIS A O 1
ATOM 677 N N . ALA A 1 80 ? 16.227 -1.624 -0.886 1.00 65.12 80 ALA A N 1
ATOM 678 C CA . ALA A 1 80 ? 16.753 -0.442 -0.201 1.00 65.12 80 ALA A CA 1
ATOM 679 C C . ALA A 1 80 ? 16.299 0.904 -0.806 1.00 65.12 80 ALA A C 1
ATOM 681 O O . ALA A 1 80 ? 16.249 1.922 -0.106 1.00 65.12 80 ALA A O 1
ATOM 682 N N . TYR A 1 81 ? 16.009 0.956 -2.108 1.00 64.62 81 TYR A N 1
ATOM 683 C CA . TYR A 1 81 ? 15.520 2.164 -2.773 1.00 64.62 81 TYR A CA 1
ATOM 684 C C . TYR A 1 81 ? 14.018 2.370 -2.556 1.00 64.62 81 TYR A C 1
ATOM 686 O O . TYR A 1 81 ? 13.607 3.480 -2.210 1.00 64.62 81 TYR A O 1
ATOM 694 N N . ALA A 1 82 ? 13.219 1.306 -2.682 1.00 56.41 82 ALA A N 1
ATOM 695 C CA . ALA A 1 82 ? 11.798 1.301 -2.334 1.00 56.41 82 ALA A CA 1
ATOM 696 C C . ALA A 1 82 ? 11.598 1.722 -0.874 1.00 56.41 82 ALA A C 1
ATOM 698 O O . ALA A 1 82 ? 10.846 2.655 -0.600 1.00 56.41 82 ALA A O 1
ATOM 699 N N . ASP A 1 83 ? 12.394 1.137 0.022 1.00 58.84 83 ASP A N 1
ATOM 700 C CA . ASP A 1 83 ? 12.468 1.473 1.443 1.00 58.84 83 ASP A CA 1
ATOM 701 C C . ASP A 1 83 ? 12.694 2.981 1.692 1.00 58.84 83 ASP A C 1
ATOM 703 O O . ASP A 1 83 ? 12.178 3.546 2.658 1.00 58.84 83 ASP A O 1
ATOM 707 N N . ASN A 1 84 ? 13.430 3.671 0.811 1.00 59.41 84 ASN A N 1
ATOM 708 C CA . ASN A 1 84 ? 13.704 5.107 0.932 1.00 59.41 84 ASN A CA 1
ATOM 709 C C . ASN A 1 84 ? 12.655 6.022 0.275 1.00 59.41 84 ASN A C 1
ATOM 711 O O . ASN A 1 84 ? 12.574 7.193 0.656 1.00 59.41 84 ASN A O 1
ATOM 715 N N . LEU A 1 85 ? 11.877 5.539 -0.699 1.00 54.22 85 LEU A N 1
ATOM 716 C CA . LEU A 1 85 ? 10.905 6.353 -1.445 1.00 54.22 85 LEU A CA 1
ATOM 717 C C . LEU A 1 85 ? 9.472 6.200 -0.971 1.00 54.22 85 LEU A C 1
ATOM 719 O O . LEU A 1 85 ? 8.754 7.195 -0.921 1.00 54.22 85 LEU A O 1
ATOM 723 N N . VAL A 1 86 ? 9.065 4.983 -0.621 1.00 55.78 86 VAL A N 1
ATOM 724 C CA . VAL A 1 86 ? 7.704 4.668 -0.187 1.00 55.78 86 VAL A CA 1
ATOM 725 C C . VAL A 1 86 ? 7.797 3.552 0.849 1.00 55.78 86 VAL A C 1
ATOM 727 O O . VAL A 1 86 ? 7.863 2.384 0.498 1.00 55.78 86 VAL A O 1
ATOM 730 N N . PHE A 1 87 ? 7.780 3.941 2.128 1.00 54.66 87 PHE A N 1
ATOM 731 C CA . PHE A 1 87 ? 7.623 3.053 3.288 1.00 54.66 87 PHE A CA 1
ATOM 732 C C . PHE A 1 87 ? 8.636 1.893 3.424 1.00 54.66 87 PHE A C 1
ATOM 734 O O . PHE A 1 87 ? 8.503 0.845 2.803 1.00 54.66 87 PHE A O 1
ATOM 741 N N . THR A 1 88 ? 9.567 2.016 4.379 1.00 56.56 88 THR A N 1
ATOM 742 C CA . THR A 1 88 ? 10.295 0.857 4.923 1.00 56.56 88 THR A CA 1
ATOM 743 C C . THR A 1 88 ? 9.330 -0.140 5.571 1.00 56.56 88 THR A C 1
ATOM 745 O O . THR A 1 88 ? 8.337 0.263 6.185 1.00 56.56 88 THR A O 1
ATOM 748 N N . ILE A 1 89 ? 9.675 -1.433 5.554 1.00 52.97 89 ILE A N 1
ATOM 749 C CA . ILE A 1 89 ? 9.043 -2.451 6.422 1.00 52.97 89 ILE A CA 1
ATOM 750 C C . ILE A 1 89 ? 9.042 -1.982 7.891 1.00 52.97 89 ILE A C 1
ATOM 752 O O . ILE A 1 89 ? 8.037 -2.118 8.586 1.00 52.97 89 ILE A O 1
ATOM 756 N N . ASP A 1 90 ? 10.109 -1.307 8.329 1.00 53.44 90 ASP A N 1
ATOM 757 C CA . ASP A 1 90 ? 10.199 -0.712 9.667 1.00 53.44 90 ASP A CA 1
ATOM 758 C C . ASP A 1 90 ? 9.105 0.342 9.929 1.00 53.44 90 ASP A C 1
ATOM 760 O O . ASP A 1 90 ? 8.534 0.380 11.015 1.00 53.44 90 ASP A O 1
ATOM 764 N N . LYS A 1 91 ? 8.741 1.166 8.936 1.00 62.75 91 LYS A N 1
ATOM 765 C CA . LYS A 1 91 ? 7.642 2.143 9.051 1.00 62.75 91 LYS A CA 1
ATOM 766 C C . LYS A 1 91 ? 6.265 1.492 9.024 1.00 62.75 91 LYS A C 1
ATOM 768 O O . LYS A 1 91 ? 5.320 2.081 9.547 1.00 62.75 91 LYS A O 1
ATOM 773 N N . ILE A 1 92 ? 6.131 0.314 8.418 1.00 65.06 92 ILE A N 1
ATOM 774 C CA . ILE A 1 92 ? 4.895 -0.475 8.472 1.00 65.06 92 ILE A CA 1
ATOM 775 C C . ILE A 1 92 ? 4.715 -1.008 9.886 1.00 65.06 92 ILE A C 1
ATOM 777 O O . ILE A 1 92 ? 3.663 -0.788 10.475 1.00 65.06 92 ILE A O 1
ATOM 781 N N . ASP A 1 93 ? 5.746 -1.615 10.472 1.00 68.81 93 ASP A N 1
ATOM 782 C CA . ASP A 1 93 ? 5.680 -2.111 11.847 1.00 68.81 93 ASP A CA 1
ATOM 783 C C . ASP A 1 93 ? 5.530 -0.969 12.863 1.00 68.81 93 ASP A C 1
ATOM 785 O O . ASP A 1 93 ? 4.726 -1.070 13.791 1.00 68.81 93 ASP A O 1
ATOM 789 N N . GLU A 1 94 ? 6.235 0.151 12.693 1.00 71.56 94 GLU A N 1
ATOM 790 C CA . GLU A 1 94 ? 6.045 1.352 13.517 1.00 71.56 94 GLU A CA 1
ATOM 791 C C . GLU A 1 94 ? 4.653 1.964 13.330 1.00 71.56 94 GLU A C 1
ATOM 793 O O . GLU A 1 94 ? 4.014 2.344 14.310 1.00 71.56 94 GLU A O 1
ATOM 798 N N . GLY A 1 95 ? 4.154 2.025 12.094 1.00 68.50 95 GLY A N 1
ATOM 799 C CA . GLY A 1 95 ? 2.825 2.529 11.762 1.00 68.50 95 GLY A CA 1
ATOM 800 C C . GLY A 1 95 ? 1.715 1.660 12.343 1.00 68.50 95 GLY A C 1
ATOM 801 O O . GLY A 1 95 ? 0.803 2.166 12.993 1.00 68.50 95 GLY A O 1
ATOM 802 N N . ILE A 1 96 ? 1.830 0.339 12.206 1.00 73.62 96 ILE A N 1
ATOM 803 C CA . ILE A 1 96 ? 0.920 -0.621 12.828 1.00 73.62 96 ILE A CA 1
ATOM 804 C C . ILE A 1 96 ? 0.987 -0.464 14.339 1.00 73.62 96 ILE A C 1
ATOM 806 O O . ILE A 1 96 ? -0.059 -0.330 14.962 1.00 73.62 96 ILE A O 1
ATOM 810 N N . ASN A 1 97 ? 2.171 -0.455 14.953 1.00 79.75 97 ASN A N 1
ATOM 811 C CA . ASN A 1 97 ? 2.303 -0.406 16.410 1.00 79.75 97 ASN A CA 1
ATOM 812 C C . ASN A 1 97 ? 1.873 0.939 17.016 1.00 79.75 97 ASN A C 1
ATOM 814 O O . ASN A 1 97 ? 1.281 0.939 18.097 1.00 79.75 97 ASN A O 1
ATOM 818 N N . GLY A 1 98 ? 2.125 2.053 16.326 1.00 79.25 98 GLY A N 1
ATOM 819 C CA . GLY A 1 98 ? 1.825 3.415 16.775 1.00 79.25 98 GLY A CA 1
ATOM 820 C C . GLY A 1 98 ? 0.376 3.861 16.568 1.00 79.25 98 GLY A C 1
ATOM 821 O O . GLY A 1 98 ? -0.042 4.861 17.143 1.00 79.25 98 GLY A O 1
ATOM 822 N N . VAL A 1 99 ? -0.406 3.127 15.777 1.00 83.56 99 VAL A N 1
ATOM 823 C CA . VAL A 1 99 ? -1.841 3.369 15.605 1.00 83.56 99 VAL A CA 1
ATOM 824 C C . VAL A 1 99 ? -2.608 2.741 16.771 1.00 83.56 99 VAL A C 1
ATOM 826 O O . VAL A 1 99 ? -2.570 1.528 16.968 1.00 83.56 99 VAL A O 1
ATOM 829 N N . HIS A 1 100 ? -3.328 3.533 17.561 1.00 85.00 100 HIS A N 1
ATOM 830 C CA . HIS A 1 100 ? -4.095 3.046 18.717 1.00 85.00 100 HIS A CA 1
ATOM 831 C C . HIS A 1 100 ? -5.596 3.291 18.579 1.00 85.00 100 HIS A C 1
ATOM 833 O O . HIS A 1 100 ? -6.401 2.623 19.229 1.00 85.00 100 HIS A O 1
ATOM 839 N N . THR A 1 101 ? -5.973 4.232 17.722 1.00 89.88 101 THR A N 1
ATOM 840 C CA . THR A 1 101 ? -7.359 4.615 17.469 1.00 89.88 101 THR A CA 1
ATOM 841 C C . THR A 1 101 ? -7.723 4.445 16.000 1.00 89.88 101 THR A C 1
ATOM 843 O O . THR A 1 101 ? -6.863 4.395 15.121 1.00 89.88 101 THR A O 1
ATOM 846 N N . VAL A 1 102 ? -9.026 4.365 15.729 1.00 88.12 102 VAL A N 1
ATOM 847 C CA . VAL A 1 102 ? -9.546 4.287 14.358 1.00 88.12 102 VAL A CA 1
ATOM 848 C C . VAL A 1 102 ? -9.154 5.528 13.554 1.00 88.12 102 VAL A C 1
ATOM 850 O O . VAL A 1 102 ? -8.737 5.397 12.409 1.00 88.12 102 VAL A O 1
ATOM 853 N N . ASP A 1 103 ? -9.228 6.719 14.154 1.00 90.56 103 ASP A N 1
ATOM 854 C CA . ASP A 1 103 ? -8.877 7.973 13.477 1.00 90.56 103 ASP A CA 1
ATOM 855 C C . ASP A 1 103 ? -7.400 7.998 13.057 1.00 90.56 103 ASP A C 1
ATOM 857 O O . ASP A 1 103 ? -7.085 8.366 11.926 1.00 90.56 103 ASP A O 1
ATOM 861 N N . GLU A 1 104 ? -6.496 7.534 13.925 1.00 89.81 104 GLU A N 1
ATOM 862 C CA . GLU A 1 104 ? -5.072 7.388 13.596 1.00 89.81 104 GLU A CA 1
ATOM 863 C C . GLU A 1 104 ? -4.853 6.378 12.465 1.00 89.81 104 GLU A C 1
ATOM 865 O O . GLU A 1 104 ? -4.061 6.641 11.562 1.00 89.81 104 GLU A O 1
ATOM 870 N N . ALA A 1 105 ? -5.578 5.255 12.472 1.00 88.31 105 ALA A N 1
ATOM 871 C CA . ALA A 1 105 ? -5.489 4.243 11.420 1.00 88.31 105 ALA A CA 1
ATOM 872 C C . ALA A 1 105 ? -5.924 4.795 10.059 1.00 88.31 105 ALA A C 1
ATOM 874 O O . ALA A 1 105 ? -5.263 4.568 9.047 1.00 88.31 105 ALA A O 1
ATOM 875 N N . LEU A 1 106 ? -7.028 5.544 10.037 1.00 89.56 106 LEU A N 1
ATOM 876 C CA . LEU A 1 106 ? -7.541 6.182 8.828 1.00 89.56 106 LEU A CA 1
ATOM 877 C C . LEU A 1 106 ? -6.579 7.251 8.317 1.00 89.56 106 LEU A C 1
ATOM 879 O O . LEU A 1 106 ? -6.310 7.316 7.121 1.00 89.56 106 LEU A O 1
ATOM 883 N N . GLN A 1 107 ? -6.034 8.076 9.210 1.00 89.38 107 GLN A N 1
ATOM 884 C CA . GLN A 1 107 ? -5.092 9.118 8.821 1.00 89.38 107 GLN A CA 1
ATOM 885 C C . GLN A 1 107 ? -3.774 8.535 8.303 1.00 89.38 107 GLN A C 1
ATOM 887 O O . GLN A 1 107 ? -3.223 9.044 7.326 1.00 89.38 107 GLN A O 1
ATOM 892 N N . PHE A 1 108 ? -3.312 7.438 8.903 1.00 86.12 108 PHE A N 1
ATOM 893 C CA . PHE A 1 108 ? -2.170 6.677 8.413 1.00 86.12 108 PHE A CA 1
ATOM 894 C C . PHE A 1 108 ? -2.435 6.100 7.017 1.00 86.12 108 PHE A C 1
ATOM 896 O O . PHE A 1 108 ? -1.629 6.300 6.111 1.00 86.12 108 PHE A O 1
ATOM 903 N N . ALA A 1 109 ? -3.591 5.458 6.817 1.00 88.62 109 ALA A N 1
ATOM 904 C CA . ALA A 1 109 ? -3.984 4.905 5.524 1.00 88.62 109 ALA A CA 1
ATOM 905 C C . ALA A 1 109 ? -4.051 5.982 4.432 1.00 88.62 109 ALA A C 1
ATOM 907 O O . ALA A 1 109 ? -3.489 5.791 3.362 1.00 88.62 109 ALA A O 1
ATOM 908 N N . ILE A 1 110 ? -4.658 7.140 4.716 1.00 90.25 110 ILE A N 1
ATOM 909 C CA . ILE A 1 110 ? -4.710 8.275 3.780 1.00 90.25 110 ILE A CA 1
ATOM 910 C C . ILE A 1 110 ? -3.302 8.757 3.410 1.00 90.25 110 ILE A C 1
ATOM 912 O O . ILE A 1 110 ? -3.050 9.055 2.245 1.00 90.25 110 ILE A O 1
ATOM 916 N N . GLY A 1 111 ? -2.394 8.844 4.387 1.00 86.69 111 GLY A N 1
ATOM 917 C CA . GLY A 1 111 ? -1.001 9.215 4.139 1.00 86.69 111 GLY A CA 1
ATOM 918 C C . GLY A 1 111 ? -0.307 8.227 3.200 1.00 86.69 111 GLY A C 1
ATOM 919 O O . GLY A 1 111 ? 0.258 8.645 2.194 1.00 86.69 111 GLY A O 1
ATOM 920 N N . LYS A 1 112 ? -0.436 6.923 3.476 1.00 85.31 112 LYS A N 1
ATOM 921 C CA . LYS A 1 112 ? 0.126 5.854 2.637 1.00 85.31 112 LYS A CA 1
ATOM 922 C C . LYS A 1 112 ? -0.406 5.902 1.205 1.00 85.31 112 LYS A C 1
ATOM 924 O O . LYS A 1 112 ? 0.375 5.814 0.258 1.00 85.31 112 LYS A O 1
ATOM 929 N N . GLU A 1 113 ? -1.715 6.067 1.039 1.00 90.12 113 GLU A N 1
ATOM 930 C CA . GLU A 1 113 ? -2.332 6.155 -0.287 1.00 90.12 113 GLU A CA 1
ATOM 931 C C . GLU A 1 113 ? -1.844 7.386 -1.054 1.00 90.12 113 GLU A C 1
ATOM 933 O O . GLU A 1 113 ? -1.526 7.307 -2.240 1.00 90.12 113 GLU A O 1
ATOM 938 N N . LEU A 1 114 ? -1.715 8.530 -0.376 1.00 88.88 114 LEU A N 1
ATOM 939 C CA . LEU A 1 114 ? -1.203 9.747 -0.997 1.00 88.88 114 LEU A CA 1
ATOM 940 C C . LEU A 1 114 ? 0.260 9.599 -1.440 1.00 88.88 114 LEU A C 1
ATOM 942 O O . LEU A 1 114 ? 0.595 10.026 -2.546 1.00 88.88 114 LEU A O 1
ATOM 946 N N . ASP A 1 115 ? 1.107 8.986 -0.613 1.00 83.44 115 ASP A N 1
ATOM 947 C CA . ASP A 1 115 ? 2.515 8.733 -0.941 1.00 83.44 115 ASP A CA 1
ATOM 948 C C . ASP A 1 115 ? 2.640 7.789 -2.148 1.00 83.44 115 ASP A C 1
ATOM 950 O O . ASP A 1 115 ? 3.431 8.032 -3.062 1.00 83.44 115 ASP A O 1
ATOM 954 N N . THR A 1 116 ? 1.791 6.760 -2.199 1.00 86.12 116 THR A N 1
ATOM 955 C CA . THR A 1 116 ? 1.718 5.788 -3.299 1.00 86.12 116 THR A CA 1
ATOM 956 C C . THR A 1 116 ? 1.261 6.453 -4.608 1.00 86.12 116 THR A C 1
ATOM 958 O O . THR A 1 116 ? 1.891 6.292 -5.656 1.00 86.12 116 THR A O 1
ATOM 961 N N . ILE A 1 117 ? 0.231 7.307 -4.552 1.00 87.25 117 ILE A N 1
ATOM 962 C CA . ILE A 1 117 ? -0.224 8.111 -5.699 1.00 87.25 117 ILE A CA 1
ATOM 963 C C . ILE A 1 117 ? 0.879 9.055 -6.188 1.00 87.25 117 ILE A C 1
ATOM 965 O O . ILE A 1 117 ? 1.084 9.179 -7.399 1.00 87.25 117 ILE A O 1
ATOM 969 N N . LEU A 1 118 ? 1.576 9.736 -5.272 1.00 82.00 118 LEU A N 1
ATOM 970 C CA . LEU A 1 118 ? 2.672 10.637 -5.622 1.00 82.00 118 LEU A CA 1
ATOM 971 C C . LEU A 1 118 ? 3.794 9.868 -6.323 1.00 82.00 118 LEU A C 1
ATOM 973 O O . LEU A 1 118 ? 4.255 10.308 -7.3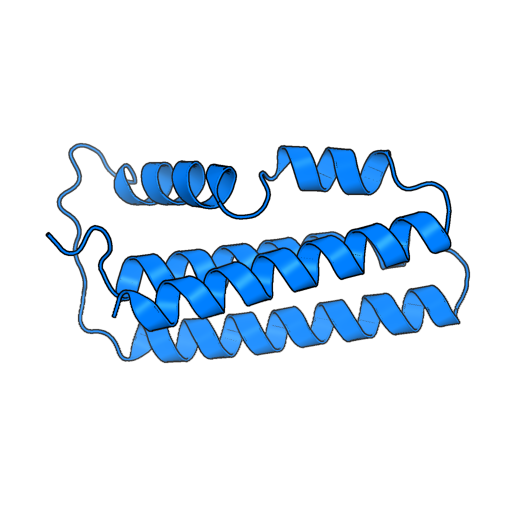73 1.00 82.00 118 LEU A O 1
ATOM 977 N N . TYR A 1 119 ? 4.167 8.695 -5.808 1.00 83.31 119 TYR A N 1
ATOM 978 C CA . TYR A 1 119 ? 5.138 7.819 -6.453 1.00 83.31 119 TYR A CA 1
ATOM 979 C C . TYR A 1 119 ? 4.739 7.495 -7.902 1.00 83.31 119 TYR A C 1
ATOM 981 O O . TYR A 1 119 ? 5.507 7.775 -8.825 1.00 83.31 119 TYR A O 1
ATOM 989 N N . TYR A 1 120 ? 3.517 7.007 -8.145 1.00 84.25 120 TYR A N 1
ATOM 990 C CA . TYR A 1 120 ? 3.065 6.701 -9.510 1.00 84.25 120 TYR A CA 1
ATOM 991 C C . TYR A 1 120 ? 2.993 7.938 -10.411 1.00 84.25 120 TYR A C 1
ATOM 993 O O . TYR A 1 120 ? 3.281 7.854 -11.609 1.00 84.25 120 TYR A O 1
ATOM 1001 N N . HIS A 1 121 ? 2.630 9.096 -9.853 1.00 81.62 121 HIS A N 1
ATOM 1002 C CA . HIS A 1 121 ? 2.596 10.351 -10.595 1.00 81.62 121 HIS A CA 1
ATOM 1003 C C . HIS A 1 121 ? 3.992 10.787 -11.049 1.00 81.62 121 HIS A C 1
ATOM 1005 O O . HIS A 1 121 ? 4.171 11.142 -12.215 1.00 81.62 121 HIS A O 1
ATOM 1011 N N . GLU A 1 122 ? 4.977 10.730 -10.154 1.00 77.00 122 GLU A N 1
ATOM 1012 C CA . GLU A 1 122 ? 6.363 11.073 -10.468 1.00 77.00 122 GLU A CA 1
ATOM 1013 C C . GLU A 1 122 ? 6.952 10.093 -11.483 1.00 77.00 122 GLU A C 1
ATOM 1015 O O . GLU A 1 122 ? 7.528 10.516 -12.484 1.00 77.00 122 GLU A O 1
ATOM 1020 N N . MET A 1 123 ? 6.735 8.787 -11.302 1.00 75.00 123 MET A N 1
ATOM 1021 C CA . MET A 1 123 ? 7.254 7.773 -12.223 1.00 75.00 123 MET A CA 1
ATOM 1022 C C . MET A 1 123 ? 6.685 7.913 -13.634 1.00 75.00 123 MET A C 1
ATOM 1024 O O . MET A 1 123 ? 7.423 7.757 -14.604 1.00 75.00 123 MET A O 1
ATOM 1028 N N . ARG A 1 124 ? 5.414 8.312 -13.776 1.00 74.69 124 ARG A N 1
ATOM 1029 C CA . ARG A 1 124 ? 4.817 8.622 -15.084 1.00 74.69 124 ARG A CA 1
ATOM 1030 C C . ARG A 1 124 ? 5.531 9.766 -15.818 1.00 74.69 124 ARG A C 1
ATOM 1032 O O . ARG A 1 124 ? 5.485 9.800 -17.041 1.00 74.69 124 ARG A O 1
ATOM 1039 N N . ASN A 1 125 ? 6.148 10.706 -15.103 1.00 67.44 125 ASN A N 1
ATOM 1040 C CA . ASN A 1 125 ? 6.859 11.839 -15.705 1.00 67.44 125 ASN A CA 1
ATOM 1041 C C . ASN A 1 125 ? 8.314 11.506 -16.082 1.00 67.44 125 ASN A C 1
ATOM 1043 O O . ASN A 1 125 ? 8.960 12.299 -16.769 1.00 67.44 125 ASN A O 1
ATOM 1047 N N . VAL A 1 126 ? 8.835 10.369 -15.612 1.00 60.50 126 VAL A N 1
ATOM 1048 C CA . VAL A 1 126 ? 10.224 9.930 -15.824 1.00 60.50 126 VAL A CA 1
ATOM 1049 C C . VAL A 1 126 ? 10.358 8.989 -17.031 1.00 60.50 126 VAL A C 1
ATOM 1051 O O . VAL A 1 126 ? 11.451 8.891 -17.593 1.00 60.50 126 VAL A O 1
ATOM 1054 N N . VAL A 1 127 ? 9.265 8.338 -17.453 1.00 53.19 127 VAL A N 1
ATOM 1055 C CA . VAL A 1 127 ? 9.217 7.387 -18.583 1.00 53.19 127 VAL A CA 1
ATOM 1056 C C . VAL A 1 127 ? 8.606 7.965 -19.855 1.00 53.19 127 VAL A C 1
ATOM 1058 O O . VAL A 1 127 ? 7.655 8.773 -19.767 1.00 53.19 127 VAL A O 1
#

Secondary structure (DSSP, 8-state):
--SS-HHHHHHHHHHHHHHHHHHHHHHHHH---HHHHHHHHHHHHHHHHHHHHHHHHHTTS-------SSTTHHHHHHHHHHHHHS--HHHHHHHHHH--SHHHHHHHHHHHHHHHHHHHHHHHHH-

Sequence (127 aa):
MNIFDVTEIYQFAVQIEENGEKLYRAMVEKFDDPKVKELFGFLAEEEVHHEKVFREMLAKLEDY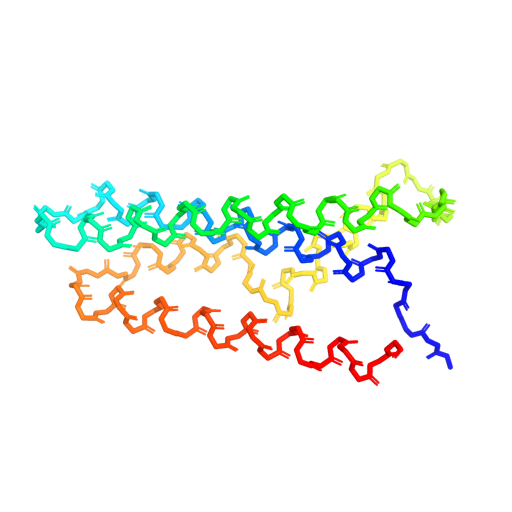NPQESYPGEYFDYLHAYADNLVFTIDKIDEGINGVHTVDEALQFAIGKELDTILYYHEMRNVV

pLDDT: mean 80.01, std 14.37, range [33.72, 98.38]

Radius of gyration: 15.95 Å; chains: 1; bounding box: 45×25×41 Å

Foldseek 3Di:
DLPDDPLLLLVLQLVLLVLLLVLLVLQLVQDDPPVSVVVSVVSSVVSVVSSVVSVVVNVPDPDPDDDDPDPCPVVVVSLVVSCVQANDPVVSVVLSVVDDDSVSSVVSSVVNVVSSVVSVVVVVVSD